Protein AF-K0I2K1-F1 (afdb_monomer)

Foldseek 3Di:
DPDPDDDDLVLLVVLVVLLVCCVVPVVVDPDDDPSVVVNVVVCVVPVVPPDLSPDDPVVNDDPPVDDDD

Radius of gyration: 16.4 Å; Cα contacts (8 Å, |Δi|>4): 24; chains: 1; bounding box: 39×30×47 Å

Secondary structure (DSSP, 8-state):
--------HHHHHHHHHHHHHHHHHGGGSSS--HHHHHHHHHHHHS-GGG-TTTS-GGGTS---S----

pLDDT: mean 70.1, std 13.26, range [40.62, 86.69]

Structure (mmCIF, N/CA/C/O backbone):
data_AF-K0I2K1-F1
#
_entry.id   AF-K0I2K1-F1
#
loop_
_atom_site.group_PDB
_atom_site.id
_atom_site.type_symbol
_atom_site.label_atom_id
_atom_site.label_alt_id
_atom_site.label_comp_id
_atom_site.label_asym_id
_atom_site.label_entity_id
_atom_site.label_seq_id
_atom_site.pdbx_PDB_ins_code
_atom_site.Cartn_x
_atom_site.Cartn_y
_atom_site.Cartn_z
_atom_site.occupancy
_atom_site.B_iso_or_equiv
_atom_site.auth_seq_id
_atom_site.auth_comp_id
_atom_site.auth_asym_id
_atom_site.auth_atom_id
_atom_site.pdbx_PDB_model_num
ATOM 1 N N . MET A 1 1 ? 12.224 -18.795 15.683 1.00 40.84 1 MET A N 1
ATOM 2 C CA . MET A 1 1 ? 10.918 -18.417 15.093 1.00 40.84 1 MET A CA 1
ATOM 3 C C . MET A 1 1 ? 11.097 -17.154 14.265 1.00 40.84 1 MET A C 1
ATOM 5 O O . MET A 1 1 ? 11.534 -16.149 14.812 1.00 40.84 1 MET A O 1
ATOM 9 N N . ALA A 1 2 ? 10.825 -17.193 12.959 1.00 47.66 2 ALA A N 1
ATOM 10 C CA . ALA A 1 2 ? 10.894 -15.996 12.121 1.00 47.66 2 ALA A CA 1
ATOM 11 C C . ALA A 1 2 ? 9.834 -14.980 12.581 1.00 47.66 2 ALA A C 1
ATOM 13 O O . ALA A 1 2 ? 8.660 -15.327 12.721 1.00 47.66 2 ALA A O 1
ATOM 14 N N . ARG A 1 3 ? 10.241 -13.731 12.840 1.00 56.81 3 ARG A N 1
ATOM 15 C CA . ARG A 1 3 ? 9.314 -12.626 13.132 1.00 56.81 3 ARG A CA 1
ATOM 16 C C . ARG A 1 3 ? 8.326 -12.505 11.971 1.00 56.81 3 ARG A C 1
ATOM 18 O O . ARG A 1 3 ? 8.723 -12.121 10.872 1.00 56.81 3 ARG A O 1
ATOM 25 N N . LYS A 1 4 ? 7.055 -12.835 12.217 1.00 65.19 4 LYS A N 1
ATOM 26 C CA . LYS A 1 4 ? 5.972 -12.651 11.243 1.00 65.19 4 LYS A CA 1
ATOM 27 C C . LYS A 1 4 ? 5.946 -11.178 10.835 1.00 65.19 4 LYS A C 1
ATOM 29 O O . LYS A 1 4 ? 5.908 -10.293 11.689 1.00 65.19 4 LYS A O 1
ATOM 34 N N . PHE A 1 5 ? 6.036 -10.917 9.535 1.00 70.00 5 PHE A N 1
ATOM 35 C CA . PHE A 1 5 ? 5.948 -9.563 9.004 1.00 70.00 5 PHE A CA 1
ATOM 36 C C . PHE A 1 5 ? 4.574 -8.981 9.345 1.00 70.00 5 PHE A C 1
ATOM 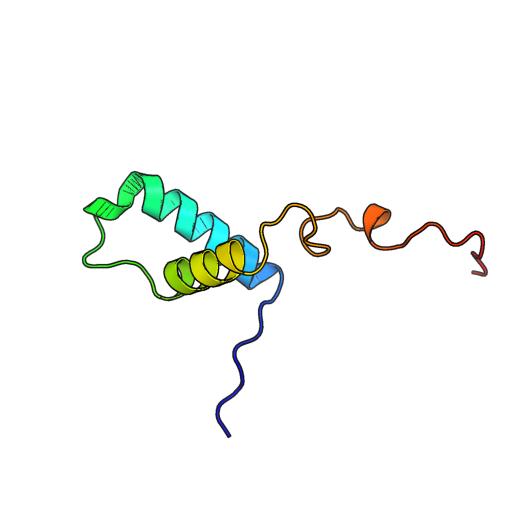38 O O . PHE A 1 5 ? 3.555 -9.615 9.081 1.00 70.00 5 PHE A O 1
ATOM 45 N N . ARG A 1 6 ? 4.554 -7.794 9.956 1.00 73.81 6 ARG A N 1
ATOM 46 C CA . ARG A 1 6 ? 3.328 -7.118 10.382 1.00 73.81 6 ARG A CA 1
ATOM 47 C C . ARG A 1 6 ? 3.246 -5.756 9.714 1.00 73.81 6 ARG A C 1
ATOM 49 O O . ARG A 1 6 ? 4.170 -4.951 9.833 1.00 73.81 6 ARG A O 1
ATOM 56 N N . TRP A 1 7 ? 2.126 -5.492 9.053 1.00 74.50 7 TRP A N 1
ATOM 57 C CA . TRP A 1 7 ? 1.837 -4.174 8.511 1.00 74.50 7 TRP A CA 1
ATOM 58 C C . TRP A 1 7 ? 1.640 -3.167 9.645 1.00 74.50 7 TRP A C 1
ATOM 60 O O . TRP A 1 7 ? 0.799 -3.346 10.525 1.00 74.50 7 TRP A O 1
ATOM 70 N N . THR A 1 8 ? 2.439 -2.103 9.630 1.00 79.94 8 THR A N 1
ATOM 71 C CA . THR A 1 8 ? 2.219 -0.906 10.448 1.00 79.94 8 THR A CA 1
ATOM 72 C C . THR A 1 8 ? 1.786 0.236 9.537 1.00 79.94 8 THR A C 1
ATOM 74 O O . THR A 1 8 ? 2.119 0.251 8.351 1.00 79.94 8 THR A O 1
ATOM 77 N N . ARG A 1 9 ? 1.090 1.242 10.077 1.00 72.88 9 ARG A N 1
ATOM 78 C CA . ARG A 1 9 ? 0.642 2.414 9.302 1.00 72.88 9 ARG A CA 1
ATOM 79 C C . ARG A 1 9 ? 1.793 3.129 8.583 1.00 72.88 9 ARG A C 1
ATOM 81 O O . ARG A 1 9 ? 1.629 3.582 7.453 1.00 72.88 9 ARG A O 1
ATOM 88 N N . ALA A 1 10 ? 2.953 3.234 9.231 1.00 77.25 10 ALA A N 1
ATOM 89 C CA . ALA A 1 10 ? 4.141 3.843 8.639 1.00 77.25 10 ALA A CA 1
ATOM 90 C C . ALA A 1 10 ? 4.680 3.008 7.468 1.00 77.25 10 ALA A C 1
ATOM 92 O O . ALA A 1 10 ? 4.949 3.549 6.397 1.00 77.25 10 ALA A O 1
ATOM 93 N N . LEU A 1 11 ? 4.776 1.688 7.655 1.00 81.06 11 LEU A N 1
ATOM 94 C CA . LEU A 1 11 ? 5.258 0.765 6.631 1.00 81.06 11 LEU A CA 1
ATOM 95 C C . LEU A 1 11 ? 4.324 0.722 5.422 1.00 81.06 11 LEU A C 1
ATOM 97 O O . LEU A 1 11 ? 4.781 0.731 4.287 1.00 81.06 11 LEU A O 1
ATOM 101 N N . TYR A 1 12 ? 3.022 0.748 5.671 1.00 79.12 12 TYR A N 1
ATOM 102 C CA . TYR A 1 12 ? 2.006 0.802 4.635 1.00 79.12 12 TYR A CA 1
ATOM 103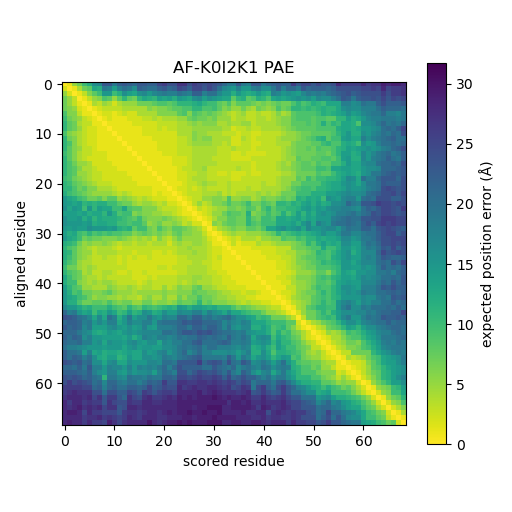 C C . TYR A 1 12 ? 2.078 2.094 3.818 1.00 79.12 12 TYR A C 1
ATOM 105 O O . TYR A 1 12 ? 2.106 2.052 2.595 1.00 79.12 12 TYR A O 1
ATOM 113 N N . ARG A 1 13 ? 2.163 3.258 4.479 1.00 81.19 13 ARG A N 1
ATOM 114 C CA . ARG A 1 13 ? 2.302 4.5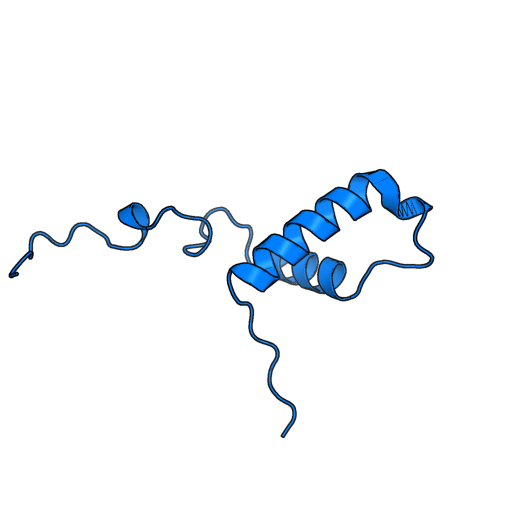52 3.787 1.00 81.19 13 ARG A CA 1
ATOM 115 C C . ARG A 1 13 ? 3.555 4.593 2.926 1.00 81.19 13 ARG A C 1
ATOM 117 O O . ARG A 1 13 ? 3.519 5.115 1.815 1.00 81.19 13 ARG A O 1
ATOM 124 N N . ARG A 1 14 ? 4.649 4.032 3.443 1.00 84.25 14 ARG A N 1
ATOM 125 C CA . ARG A 1 14 ? 5.893 3.877 2.697 1.00 84.25 14 ARG A CA 1
ATOM 126 C C . ARG A 1 14 ? 5.699 2.969 1.485 1.00 84.25 14 ARG A C 1
ATOM 128 O O . ARG A 1 14 ? 6.071 3.377 0.395 1.00 84.25 14 ARG A O 1
ATOM 135 N N . ALA A 1 15 ? 5.077 1.806 1.661 1.00 86.69 15 ALA A N 1
ATOM 136 C CA . ALA A 1 15 ? 4.827 0.861 0.579 1.00 86.69 15 ALA A CA 1
ATOM 137 C C . ALA A 1 15 ? 3.917 1.449 -0.511 1.00 86.69 15 ALA A C 1
ATOM 139 O O . ALA A 1 15 ? 4.233 1.338 -1.686 1.00 86.69 15 ALA A O 1
ATOM 140 N N . HIS A 1 16 ? 2.862 2.175 -0.132 1.00 83.75 16 HIS A N 1
ATOM 141 C CA . HIS A 1 16 ? 1.998 2.894 -1.069 1.00 83.75 16 HIS A CA 1
ATOM 142 C C . HIS A 1 16 ? 2.754 3.995 -1.832 1.00 83.75 16 HIS A C 1
ATOM 144 O O . HIS A 1 16 ? 2.592 4.139 -3.041 1.00 83.75 16 HIS A O 1
ATOM 150 N N . ARG A 1 17 ? 3.615 4.767 -1.153 1.00 84.06 17 ARG A N 1
ATOM 151 C CA . ARG A 1 17 ? 4.469 5.763 -1.820 1.00 84.06 17 ARG A CA 1
ATOM 152 C C . ARG A 1 17 ? 5.435 5.097 -2.800 1.00 84.06 17 ARG A C 1
ATOM 154 O O . ARG A 1 17 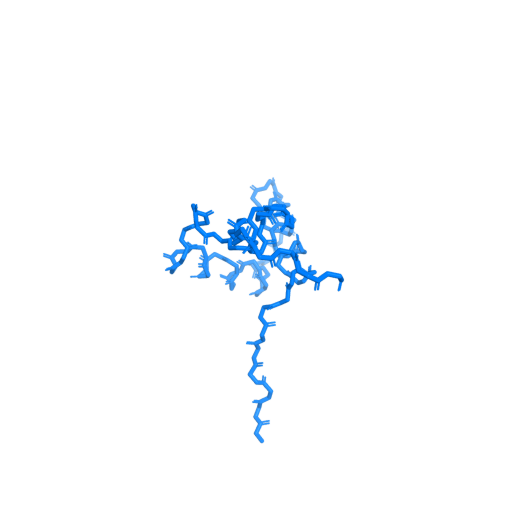? 5.577 5.584 -3.914 1.00 84.06 17 ARG A O 1
ATOM 161 N N . GLU A 1 18 ? 6.085 4.012 -2.386 1.00 85.00 18 GLU A N 1
ATOM 162 C CA . GLU A 1 18 ? 7.001 3.248 -3.237 1.00 85.00 18 GLU A CA 1
ATOM 163 C C . GLU A 1 18 ? 6.273 2.631 -4.436 1.00 85.00 18 GLU A C 1
ATOM 165 O O . GLU A 1 18 ? 6.800 2.701 -5.539 1.00 85.00 18 GLU A O 1
ATOM 170 N N . ALA A 1 19 ? 5.045 2.136 -4.261 1.00 85.75 19 ALA A N 1
ATOM 171 C CA . ALA A 1 19 ? 4.223 1.619 -5.351 1.00 85.75 19 ALA A CA 1
ATOM 172 C C . ALA A 1 19 ? 3.921 2.699 -6.397 1.00 85.75 19 ALA A C 1
ATOM 174 O O . ALA A 1 19 ? 4.182 2.483 -7.571 1.00 85.75 19 ALA A O 1
ATOM 175 N N . ARG A 1 20 ? 3.505 3.907 -5.986 1.00 83.50 20 ARG A N 1
ATOM 176 C CA . ARG A 1 20 ? 3.261 5.019 -6.930 1.00 83.50 20 ARG A CA 1
ATOM 177 C C . ARG A 1 20 ? 4.521 5.456 -7.677 1.00 83.50 20 ARG A C 1
ATOM 179 O O . ARG A 1 20 ? 4.447 5.829 -8.843 1.00 83.50 20 ARG A O 1
ATOM 186 N N . VAL A 1 21 ? 5.673 5.441 -7.004 1.00 84.19 21 VAL A N 1
ATOM 187 C CA . VAL A 1 21 ? 6.965 5.736 -7.644 1.00 84.19 21 VAL A CA 1
ATOM 188 C C . VAL A 1 21 ? 7.324 4.633 -8.637 1.00 84.19 21 VAL A C 1
ATOM 190 O O . VAL A 1 21 ? 7.752 4.942 -9.744 1.00 84.19 21 VAL A O 1
ATOM 193 N N . TYR A 1 22 ? 7.116 3.369 -8.268 1.00 84.88 22 TYR A N 1
ATOM 194 C CA . TYR A 1 22 ? 7.347 2.227 -9.144 1.00 84.88 22 TYR A CA 1
ATOM 195 C C . TYR A 1 22 ? 6.401 2.220 -10.353 1.00 84.88 22 TYR A C 1
ATOM 197 O O . TYR A 1 22 ? 6.838 1.935 -11.458 1.00 84.88 22 TYR A O 1
ATOM 205 N N . ASP A 1 23 ? 5.142 2.617 -10.199 1.00 82.81 23 ASP A N 1
ATOM 206 C CA . ASP A 1 23 ? 4.201 2.704 -11.321 1.00 82.81 23 ASP A CA 1
ATOM 207 C C . ASP A 1 23 ? 4.632 3.763 -12.353 1.00 82.81 23 ASP A C 1
ATOM 209 O O . ASP A 1 23 ? 4.452 3.568 -13.552 1.00 82.81 23 ASP A O 1
ATOM 213 N N . GLY A 1 24 ? 5.236 4.872 -11.907 1.00 82.00 24 GLY A N 1
ATOM 214 C CA . GLY A 1 24 ? 5.727 5.935 -12.796 1.00 82.00 24 GLY A CA 1
ATOM 215 C C . GLY A 1 24 ? 7.140 5.709 -13.348 1.00 82.00 24 GLY A C 1
ATOM 216 O O . GLY A 1 24 ? 7.444 6.126 -14.462 1.00 82.00 24 GLY A O 1
ATOM 217 N N 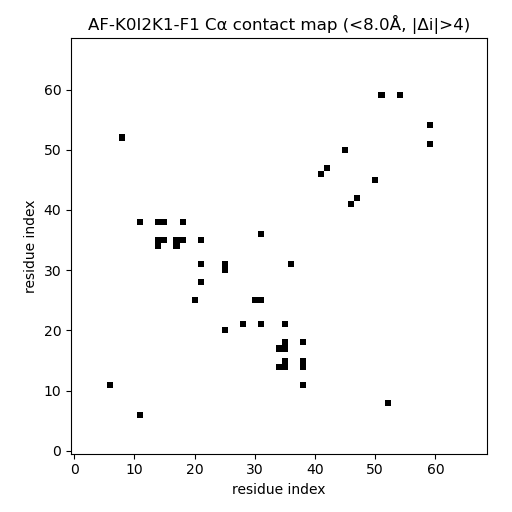. TYR A 1 25 ? 8.010 5.054 -12.576 1.00 80.12 25 TYR A N 1
ATOM 218 C CA . TYR A 1 25 ? 9.444 4.932 -12.863 1.00 80.12 25 TYR A CA 1
ATOM 219 C C . TYR A 1 25 ? 9.962 3.492 -12.812 1.00 80.12 25 TYR A C 1
ATOM 221 O O . TYR A 1 25 ? 11.166 3.265 -12.707 1.00 80.12 25 TYR A O 1
ATOM 229 N N . GLY A 1 26 ? 9.079 2.499 -12.889 1.00 75.31 26 GLY A N 1
ATOM 230 C CA . GLY A 1 26 ? 9.416 1.079 -12.749 1.00 75.31 26 GLY A CA 1
ATOM 231 C C . GLY A 1 26 ? 10.464 0.600 -13.750 1.00 75.31 26 GLY A C 1
ATOM 232 O O . GLY A 1 26 ? 11.245 -0.289 -13.430 1.00 75.31 26 GLY A O 1
ATOM 2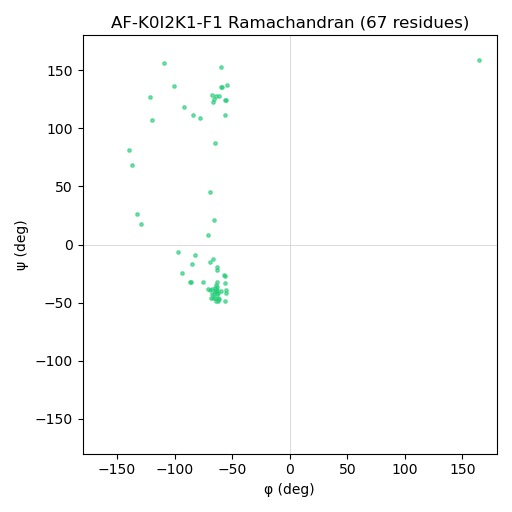33 N N . PHE A 1 27 ? 10.562 1.261 -14.908 1.00 73.12 27 PHE A N 1
ATOM 234 C CA . PHE A 1 27 ? 11.593 1.014 -15.918 1.00 73.12 27 PHE A CA 1
ATOM 235 C C . PHE A 1 27 ? 13.026 1.311 -15.439 1.00 73.12 27 PHE A C 1
ATOM 237 O O . PHE A 1 27 ? 13.973 0.779 -16.010 1.00 73.12 27 PHE A O 1
ATOM 244 N N . MET A 1 28 ? 13.209 2.143 -14.404 1.00 78.25 28 MET A N 1
ATOM 245 C CA . MET A 1 28 ? 14.523 2.408 -13.798 1.00 78.25 28 MET A CA 1
ATOM 246 C C . MET A 1 28 ? 14.948 1.338 -12.786 1.00 78.25 28 MET A C 1
ATOM 248 O O . MET A 1 28 ? 16.090 1.345 -12.331 1.00 78.25 28 MET A O 1
ATOM 252 N N . TYR A 1 29 ? 14.056 0.418 -12.420 1.00 73.31 29 TYR A N 1
ATOM 253 C CA . TYR A 1 29 ? 14.356 -0.652 -11.479 1.00 73.31 29 TYR A CA 1
ATOM 254 C C . TYR A 1 29 ? 14.643 -1.962 -12.221 1.00 73.31 29 TYR A C 1
ATOM 256 O O . TYR A 1 29 ? 13.887 -2.376 -13.092 1.00 73.31 29 TYR A O 1
ATOM 264 N N . HIS A 1 30 ? 15.683 -2.689 -11.800 1.00 78.00 30 HIS A N 1
ATOM 265 C CA . HIS A 1 30 ? 15.993 -4.041 -12.301 1.00 78.00 30 HIS A CA 1
ATOM 266 C C . HIS A 1 30 ? 15.002 -5.129 -11.821 1.00 78.00 30 HIS A C 1
ATOM 268 O O . HIS A 1 30 ? 15.242 -6.319 -12.013 1.00 78.00 30 HIS A O 1
ATOM 274 N N . GLY A 1 31 ? 13.907 -4.736 -11.164 1.00 78.12 31 GLY A N 1
ATOM 275 C CA . GLY A 1 31 ? 12.873 -5.617 -10.625 1.00 78.12 31 GLY A CA 1
ATOM 276 C C . GLY A 1 31 ? 11.973 -4.894 -9.621 1.00 78.12 31 GLY A C 1
ATOM 277 O O . GLY A 1 31 ? 12.351 -3.865 -9.060 1.00 78.12 31 GLY A O 1
ATOM 278 N N . GLU A 1 32 ? 10.770 -5.420 -9.394 1.00 79.19 32 GLU A N 1
ATOM 279 C CA . GLU A 1 32 ? 9.829 -4.841 -8.431 1.00 79.19 32 GLU A CA 1
ATOM 280 C C . GLU A 1 32 ? 10.355 -4.980 -6.989 1.00 79.19 32 GLU A C 1
ATOM 282 O O . GLU A 1 32 ? 10.712 -6.087 -6.565 1.00 79.19 32 GLU A O 1
ATOM 287 N N . PRO A 1 33 ? 10.395 -3.892 -6.194 1.00 84.25 33 PRO A N 1
ATOM 288 C CA . PRO A 1 33 ? 10.769 -3.987 -4.793 1.00 84.25 33 PRO A CA 1
ATOM 289 C C . PRO A 1 33 ? 9.834 -4.938 -4.040 1.00 84.25 33 PRO A C 1
ATOM 291 O O . PRO A 1 33 ? 8.611 -4.841 -4.136 1.00 84.25 33 PRO A O 1
ATOM 294 N N . ALA A 1 34 ? 10.394 -5.813 -3.199 1.00 84.94 34 ALA A N 1
ATOM 295 C CA . ALA A 1 34 ? 9.609 -6.787 -2.432 1.00 84.94 34 ALA A CA 1
ATOM 296 C C . ALA A 1 34 ? 8.513 -6.143 -1.556 1.00 84.94 34 ALA A C 1
ATOM 298 O O . ALA A 1 34 ? 7.499 -6.776 -1.262 1.00 84.94 34 ALA A O 1
ATOM 299 N N . LEU A 1 35 ? 8.711 -4.885 -1.141 1.00 83.62 35 LEU A N 1
ATOM 300 C CA . LEU A 1 35 ? 7.721 -4.116 -0.389 1.00 83.62 35 LEU A CA 1
ATOM 301 C C . LEU A 1 35 ? 6.518 -3.704 -1.254 1.00 83.62 35 LEU A C 1
ATOM 303 O O . LEU A 1 35 ? 5.391 -3.759 -0.768 1.00 83.62 35 LEU A O 1
ATOM 307 N N . VAL A 1 36 ? 6.753 -3.343 -2.520 1.00 84.00 36 VAL A N 1
ATOM 308 C CA . VAL A 1 36 ? 5.703 -3.016 -3.497 1.00 84.00 36 VAL A CA 1
ATOM 309 C C . VAL A 1 36 ? 4.912 -4.274 -3.839 1.00 84.00 36 VAL A C 1
ATOM 311 O O . VAL A 1 36 ? 3.687 -4.260 -3.739 1.00 84.00 36 VAL A O 1
ATOM 314 N N . ARG A 1 37 ? 5.601 -5.392 -4.097 1.00 85.31 37 ARG A N 1
ATOM 315 C CA . ARG A 1 37 ? 4.949 -6.680 -4.366 1.00 85.31 37 ARG A CA 1
ATOM 316 C C . ARG A 1 37 ? 4.017 -7.106 -3.229 1.00 85.31 37 ARG A C 1
ATOM 318 O O . ARG A 1 37 ? 2.849 -7.393 -3.458 1.00 85.31 37 ARG A O 1
ATOM 325 N N . ARG A 1 38 ? 4.493 -7.046 -1.978 1.00 82.56 38 ARG A N 1
ATOM 326 C CA . ARG A 1 38 ? 3.660 -7.337 -0.795 1.00 82.56 38 ARG A CA 1
ATOM 327 C C . ARG A 1 38 ? 2.500 -6.366 -0.611 1.00 82.56 38 ARG A C 1
ATOM 329 O O . ARG A 1 38 ? 1.476 -6.746 -0.054 1.00 82.56 38 ARG A O 1
ATOM 336 N N . TRP A 1 39 ? 2.671 -5.106 -0.998 1.00 84.62 39 TRP A N 1
ATOM 337 C CA . TRP A 1 39 ? 1.592 -4.125 -0.934 1.00 84.62 39 TRP A CA 1
ATOM 338 C C . TRP A 1 39 ? 0.500 -4.423 -1.963 1.00 84.62 39 TRP A C 1
ATOM 340 O O . TRP A 1 39 ? -0.673 -4.330 -1.617 1.00 84.62 39 TRP A O 1
ATOM 350 N N . ARG A 1 40 ? 0.869 -4.857 -3.173 1.00 81.69 40 ARG A N 1
ATOM 351 C CA . ARG A 1 40 ? -0.086 -5.315 -4.193 1.00 81.69 40 ARG A CA 1
ATOM 352 C C . ARG A 1 40 ? -0.821 -6.580 -3.753 1.00 81.69 40 ARG A C 1
ATOM 354 O O . ARG A 1 40 ? -2.041 -6.594 -3.774 1.00 81.69 40 ARG A O 1
ATOM 361 N N . GLU A 1 41 ? -0.099 -7.570 -3.223 1.00 83.69 41 GLU A N 1
ATOM 362 C CA . GLU A 1 41 ? -0.702 -8.778 -2.631 1.00 83.69 41 GLU A CA 1
ATOM 363 C C . GLU A 1 41 ? -1.723 -8.428 -1.529 1.00 83.69 41 GLU A C 1
ATOM 365 O O . GLU A 1 41 ? -2.800 -9.017 -1.462 1.00 83.69 41 GLU A O 1
ATOM 370 N N . LEU A 1 42 ? -1.401 -7.449 -0.673 1.00 76.69 42 LEU A N 1
ATOM 371 C CA . LEU A 1 42 ? -2.322 -6.949 0.350 1.00 76.69 42 LEU A CA 1
ATOM 372 C C . LEU A 1 42 ? -3.543 -6.257 -0.273 1.00 76.69 42 LEU A C 1
ATOM 374 O O . LEU A 1 42 ? -4.654 -6.459 0.207 1.00 76.69 42 LEU A O 1
ATOM 378 N N . TRP A 1 43 ? -3.338 -5.437 -1.305 1.00 72.56 43 TRP A N 1
ATOM 379 C CA . TRP A 1 43 ? -4.408 -4.721 -1.999 1.00 72.56 43 TRP A CA 1
ATOM 380 C C . TRP A 1 43 ? -5.378 -5.676 -2.705 1.00 72.56 43 TRP A C 1
ATOM 382 O O . TRP A 1 43 ? -6.586 -5.468 -2.641 1.00 72.56 43 TRP A O 1
ATOM 392 N N . ASP A 1 44 ? -4.866 -6.740 -3.321 1.00 75.88 44 ASP A N 1
ATOM 393 C CA . ASP A 1 44 ? -5.681 -7.762 -3.984 1.00 75.88 44 ASP A CA 1
ATOM 394 C C . ASP A 1 44 ? -6.512 -8.569 -2.975 1.00 75.88 44 ASP A C 1
ATOM 396 O O . ASP A 1 44 ? -7.671 -8.887 -3.231 1.00 75.88 44 ASP A O 1
ATOM 400 N N . GLN A 1 45 ? -5.943 -8.879 -1.804 1.00 71.88 45 GLN A N 1
ATOM 401 C CA . GLN A 1 45 ? -6.643 -9.606 -0.735 1.00 71.88 45 GLN A CA 1
ATOM 402 C C . GLN A 1 45 ? -7.650 -8.729 0.017 1.00 71.88 45 GLN A C 1
ATOM 404 O O . GLN A 1 45 ? -8.679 -9.216 0.485 1.00 71.88 45 GLN A O 1
ATOM 409 N N . HIS A 1 46 ? -7.350 -7.438 0.145 1.00 64.88 46 HIS A N 1
ATOM 410 C CA . HIS A 1 46 ? -8.155 -6.464 0.868 1.00 64.88 46 HIS A CA 1
ATOM 411 C C . HIS A 1 46 ? -8.186 -5.136 0.097 1.00 64.88 46 HIS A C 1
ATOM 413 O O . HIS A 1 46 ? -7.445 -4.206 0.442 1.00 64.88 46 HIS A O 1
AT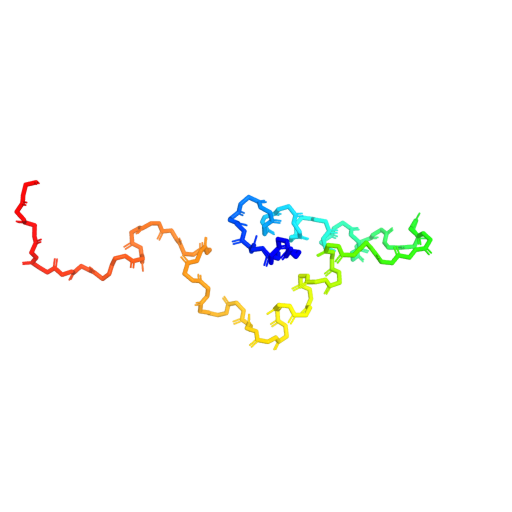OM 419 N N . PRO A 1 47 ? -9.052 -5.012 -0.929 1.00 61.22 47 PRO A N 1
ATOM 420 C CA . PRO A 1 47 ? -9.246 -3.753 -1.634 1.00 61.22 47 PRO A CA 1
ATOM 421 C C . PRO A 1 47 ? -9.622 -2.677 -0.611 1.00 61.22 47 PRO A C 1
ATOM 423 O O . PRO A 1 47 ? -10.570 -2.851 0.154 1.00 61.22 47 PRO A O 1
ATOM 426 N N . GLN A 1 48 ? -8.865 -1.578 -0.557 1.00 61.38 48 GLN A N 1
ATOM 427 C CA . GLN A 1 48 ? -8.887 -0.566 0.518 1.00 61.38 48 GLN A CA 1
ATOM 428 C C . GLN A 1 48 ? -10.193 0.241 0.665 1.00 61.38 48 GLN A C 1
ATOM 430 O O . GLN A 1 48 ? -10.189 1.320 1.258 1.00 61.38 48 GLN A O 1
ATOM 435 N N . HIS A 1 49 ? -11.327 -0.249 0.172 1.00 52.69 49 HIS A N 1
ATOM 436 C CA . HIS A 1 49 ? -12.617 0.373 0.449 1.00 52.69 49 HIS A CA 1
ATOM 437 C C . HIS A 1 49 ? -12.977 0.332 1.949 1.00 52.69 49 HIS A C 1
ATOM 439 O O . HIS A 1 49 ? -13.764 1.155 2.421 1.00 52.69 49 HIS A O 1
ATOM 445 N N . ASP A 1 50 ? -12.340 -0.561 2.716 1.00 54.12 50 ASP A N 1
ATOM 446 C CA . ASP A 1 50 ? -12.639 -0.783 4.132 1.00 54.12 50 ASP A CA 1
ATOM 447 C C . ASP A 1 50 ? -11.396 -0.836 5.041 1.00 54.12 50 ASP A C 1
ATOM 449 O O . ASP A 1 50 ? -11.429 -1.467 6.090 1.00 54.12 50 ASP A O 1
ATOM 453 N N . ASP A 1 51 ? -10.278 -0.189 4.674 1.00 58.56 51 ASP A N 1
ATOM 454 C CA . ASP A 1 51 ? -9.079 -0.189 5.532 1.00 58.56 51 ASP A CA 1
ATOM 455 C C . ASP A 1 51 ? -9.233 0.806 6.714 1.00 58.56 51 ASP A C 1
ATOM 457 O O . ASP A 1 51 ? -9.163 2.030 6.530 1.00 58.56 51 ASP A O 1
ATOM 461 N N . PRO A 1 52 ? -9.400 0.336 7.968 1.00 55.22 52 PRO A N 1
ATOM 462 C CA . PRO A 1 52 ? -9.551 1.218 9.124 1.00 55.22 52 PRO A CA 1
ATOM 463 C C . PRO A 1 52 ? -8.272 2.018 9.431 1.00 55.22 52 PRO A C 1
ATOM 465 O O . PRO A 1 52 ? -8.310 2.979 10.203 1.00 55.22 52 PRO A O 1
ATOM 468 N N . LEU A 1 53 ? -7.120 1.675 8.839 1.00 56.25 53 LEU A N 1
ATOM 469 C CA . LEU A 1 53 ? -5.848 2.372 9.039 1.00 56.25 53 LEU A CA 1
ATOM 470 C C . LEU A 1 53 ? -5.665 3.592 8.130 1.00 56.25 53 LEU A C 1
ATOM 472 O O . LEU A 1 53 ? -4.827 4.449 8.459 1.00 56.25 53 LEU A O 1
ATOM 476 N N . THR A 1 54 ? -6.441 3.715 7.053 1.00 55.84 54 THR A N 1
ATOM 477 C CA . THR A 1 54 ? -6.488 4.909 6.190 1.00 55.84 54 THR A CA 1
ATOM 478 C C . THR A 1 54 ? -7.596 5.870 6.604 1.00 55.84 54 THR A C 1
ATOM 480 O O . THR A 1 54 ? -7.429 7.079 6.430 1.00 55.84 54 THR A O 1
ATOM 483 N N . ARG A 1 55 ? -8.650 5.376 7.267 1.00 60.00 55 ARG A N 1
ATOM 484 C CA . ARG A 1 55 ? -9.697 6.218 7.854 1.00 60.00 55 ARG A CA 1
ATOM 485 C C . ARG A 1 55 ? -9.123 7.182 8.903 1.00 60.00 55 ARG A C 1
ATOM 487 O O . ARG A 1 55 ? -8.279 6.772 9.720 1.00 60.00 55 ARG A O 1
ATOM 494 N N . PRO A 1 56 ? -9.518 8.467 8.897 1.00 60.50 56 PRO A N 1
ATOM 495 C CA . PRO A 1 56 ? -9.158 9.398 9.957 1.00 60.50 56 PRO A CA 1
ATOM 496 C C . PRO A 1 56 ? -9.683 8.908 11.314 1.00 60.50 56 PRO A C 1
ATOM 498 O O . PRO A 1 56 ? -10.640 8.146 11.387 1.00 60.50 56 PRO A O 1
ATOM 501 N N . HIS A 1 57 ? -9.012 9.301 12.400 1.00 63.00 57 HIS A N 1
ATOM 502 C CA . HIS A 1 57 ? -9.224 8.711 13.732 1.00 63.00 57 HIS A CA 1
ATOM 503 C C . HIS A 1 57 ? -10.687 8.789 14.207 1.00 63.00 57 HIS A C 1
ATOM 505 O O . HIS A 1 57 ? -11.177 7.857 14.833 1.00 63.00 57 HIS A O 1
ATOM 511 N N . TRP A 1 58 ? -11.392 9.856 13.827 1.00 62.22 58 TRP A N 1
ATOM 512 C CA . TRP A 1 58 ? -12.806 10.092 14.131 1.00 62.22 58 TRP A CA 1
ATOM 513 C C . TRP A 1 58 ? -13.785 9.146 13.413 1.00 62.22 58 TRP A C 1
ATOM 515 O O . TRP A 1 58 ? -14.933 9.063 13.814 1.00 62.22 58 TRP A O 1
ATOM 525 N N . GLN A 1 59 ? -13.348 8.424 12.376 1.00 63.69 59 GLN A N 1
ATOM 526 C CA . GLN A 1 59 ? -14.145 7.389 11.697 1.00 63.69 59 GLN A CA 1
ATOM 527 C C . GLN A 1 59 ? -13.842 5.970 12.201 1.00 63.69 59 GLN A C 1
ATOM 529 O O . GLN A 1 59 ? -14.461 5.014 11.740 1.00 63.69 59 GLN A O 1
ATOM 534 N N . ARG A 1 60 ? -12.832 5.797 13.067 1.00 57.81 60 ARG A N 1
ATOM 535 C CA . ARG A 1 60 ? -12.417 4.471 13.570 1.00 57.81 60 ARG A CA 1
ATOM 536 C C . ARG A 1 60 ? -13.200 4.036 14.794 1.00 57.81 60 ARG A C 1
ATOM 538 O O . ARG A 1 60 ? -13.409 2.846 14.983 1.00 57.81 60 ARG A O 1
ATOM 545 N N . TYR A 1 61 ? -13.592 5.001 15.611 1.00 56.94 61 TYR A N 1
ATOM 546 C CA . TYR A 1 61 ? -14.542 4.798 16.685 1.00 56.94 61 TYR A CA 1
ATOM 547 C C . TYR A 1 61 ? -15.910 5.116 16.092 1.00 56.94 61 TYR A C 1
ATOM 549 O O . TYR A 1 61 ? -16.121 6.235 15.627 1.00 56.9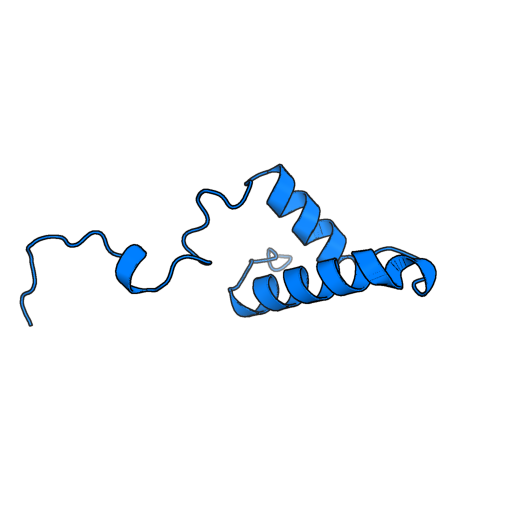4 61 TYR A O 1
ATOM 557 N N . GLN A 1 62 ? -16.821 4.138 16.053 1.00 55.88 62 GLN A N 1
ATOM 558 C CA . GLN A 1 62 ? -18.235 4.506 16.002 1.00 55.88 62 GLN A CA 1
ATOM 559 C C . GLN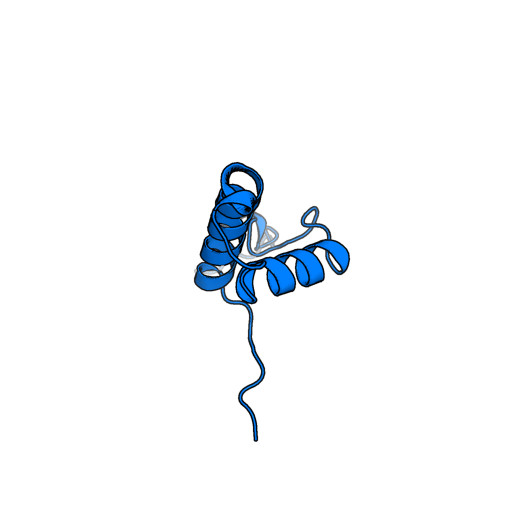 A 1 62 ? -18.474 5.441 17.196 1.00 55.88 62 GLN A C 1
ATOM 561 O O . GLN A 1 62 ? -17.899 5.181 18.259 1.00 55.88 62 GLN A O 1
ATOM 566 N N . PRO A 1 63 ? -19.226 6.541 17.033 1.00 49.75 63 PRO A N 1
ATOM 567 C CA . PRO A 1 63 ? -19.694 7.304 18.173 1.00 49.75 63 PRO A CA 1
ATOM 568 C C . PRO A 1 63 ? -20.643 6.381 18.935 1.00 49.75 63 PRO A C 1
ATOM 570 O O . PRO A 1 63 ? -21.828 6.303 18.640 1.00 49.75 63 PRO A O 1
ATOM 573 N N . ASP A 1 64 ? -20.084 5.581 19.833 1.00 53.06 64 ASP A N 1
ATOM 574 C CA . ASP A 1 64 ? -20.848 5.049 20.937 1.00 53.06 64 ASP A CA 1
ATOM 575 C C . ASP A 1 64 ? -21.202 6.274 21.782 1.00 53.06 64 ASP A C 1
ATOM 577 O O . ASP A 1 64 ? -20.314 7.064 22.129 1.00 53.06 64 ASP A O 1
ATOM 581 N N . ASP A 1 65 ? -22.493 6.469 22.044 1.00 53.84 65 ASP A N 1
ATOM 582 C CA . ASP A 1 65 ? -23.063 7.548 22.865 1.00 53.84 65 ASP A CA 1
ATOM 583 C C . ASP A 1 65 ? -22.706 7.351 24.356 1.00 53.84 65 ASP A C 1
ATOM 585 O O . ASP A 1 65 ? -23.529 7.456 25.263 1.00 53.84 65 ASP A O 1
ATOM 589 N N . GLY A 1 66 ? -21.443 7.031 24.620 1.00 47.88 66 GLY A N 1
ATOM 590 C CA . GLY A 1 66 ? -20.871 6.709 25.910 1.00 47.88 66 GLY A CA 1
ATOM 591 C C . GLY A 1 66 ? -19.521 7.393 26.057 1.00 47.88 66 GLY A C 1
ATOM 592 O O . GLY A 1 66 ? -18.488 6.733 26.104 1.00 47.88 66 GLY A O 1
ATOM 593 N N . ILE A 1 67 ? -19.522 8.725 26.156 1.00 48.31 67 ILE A N 1
ATOM 594 C CA . ILE A 1 67 ? -18.421 9.442 26.807 1.00 48.31 67 ILE A CA 1
ATOM 595 C C . ILE A 1 67 ? -18.696 9.430 28.315 1.00 48.31 67 ILE A C 1
ATOM 597 O O . ILE A 1 67 ? -19.584 10.155 28.770 1.00 48.31 67 ILE A O 1
ATOM 601 N N . PRO A 1 68 ? -17.899 8.701 29.113 1.00 40.62 68 PRO A N 1
ATOM 602 C CA . PRO A 1 68 ? -17.581 9.169 30.447 1.00 40.62 68 PRO A CA 1
ATOM 603 C C . PRO A 1 68 ? -16.062 9.361 30.567 1.00 40.62 68 PRO A C 1
ATOM 605 O O . PRO A 1 68 ? -15.316 8.391 30.653 1.00 40.62 68 PRO A O 1
ATOM 608 N N . PHE A 1 69 ? -15.691 10.650 30.581 1.00 49.19 69 PHE A N 1
ATOM 609 C CA . PHE A 1 69 ? -14.424 11.280 30.999 1.00 49.19 69 PHE A CA 1
ATOM 610 C C . PHE A 1 69 ? -13.108 10.847 30.322 1.00 49.19 69 PHE A C 1
ATOM 612 O O . PHE A 1 69 ? -12.551 9.771 30.623 1.00 49.19 69 PHE A O 1
#

Solvent-accessible surface area (backbone atoms only — not comparable to full-atom values): 4530 Å² total; per-residue (Å²): 132,83,81,76,88,72,92,43,72,68,58,47,54,49,24,54,53,50,36,58,48,40,74,77,45,42,87,81,44,101,60,84,53,72,57,35,55,54,44,49,55,46,39,74,76,48,62,70,89,74,46,67,83,77,48,56,74,80,73,64,50,74,86,64,98,69,86,80,132

Mean predicted aligned error: 11.82 Å

Sequence (69 aa):
MARKFRWTRALYRRAHREARVYDGYGFMYHGEPALVRRWRELWDQHPQHDDPLTRPHWQRYQPDDGIPF